Protein AF-A0A7C3LL40-F1 (afdb_monomer_lite)

Sequence (94 aa):
MTKVIVHQDCGSSPRNLFVQKLIAANAKKDVKFMLRYISDDIRWNIVGGGVHQGRDRVTRVLEQIEVEELTTCHITNTQGGAVKAITTYGIDLR

Foldseek 3Di:
DEAEAEDPVLDDDPVSVVVVVLQVCLSVLVLVVNLVPADQQDWDQDVVPGIAGGSVRVSVVSVPDDARYKYWDDWDQDPVRDIDTDIDGDDDPD

pLDDT: mean 74.19, std 12.64, range [44.09, 92.19]

Radius of gyration: 13.21 Å; chains: 1; bounding box: 32×25×33 Å

Structure (mmCIF, N/CA/C/O backbone):
data_AF-A0A7C3LL40-F1
#
_entry.id   AF-A0A7C3LL40-F1
#
loop_
_atom_site.group_PDB
_atom_site.id
_atom_s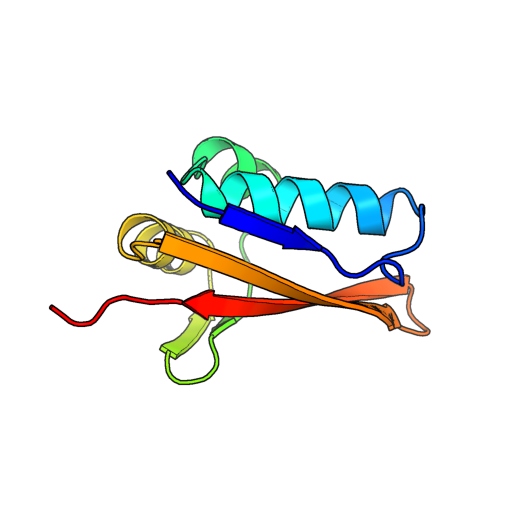ite.type_symbol
_atom_site.label_atom_id
_atom_site.label_alt_id
_atom_site.label_comp_id
_atom_site.label_asym_id
_atom_site.label_entity_id
_atom_site.label_seq_id
_atom_site.pdbx_PDB_ins_code
_atom_site.Cartn_x
_atom_site.Cartn_y
_atom_site.Cartn_z
_atom_site.occupancy
_atom_site.B_iso_or_equiv
_atom_site.auth_seq_id
_atom_site.auth_comp_id
_atom_site.auth_asym_id
_atom_site.auth_atom_id
_atom_site.pdbx_PDB_model_num
ATOM 1 N N . MET A 1 1 ? -5.575 10.570 12.783 1.00 47.00 1 MET A N 1
ATOM 2 C CA . MET A 1 1 ? -4.546 11.108 11.861 1.00 47.00 1 MET A CA 1
ATOM 3 C C . MET A 1 1 ? -3.445 10.065 11.782 1.00 47.00 1 MET A C 1
ATOM 5 O O . MET A 1 1 ? -2.869 9.780 12.820 1.00 47.00 1 MET A O 1
ATOM 9 N N . THR A 1 2 ? -3.208 9.447 10.621 1.00 52.16 2 THR A N 1
ATOM 10 C CA . THR A 1 2 ? -2.278 8.309 10.517 1.00 52.16 2 THR A CA 1
ATOM 11 C C . THR A 1 2 ? -0.827 8.771 10.579 1.00 52.16 2 THR A C 1
ATOM 13 O O . THR A 1 2 ? -0.401 9.615 9.786 1.00 52.16 2 THR A O 1
ATOM 16 N N . LYS A 1 3 ? -0.064 8.228 11.529 1.00 56.03 3 LYS A N 1
ATOM 17 C CA . LYS A 1 3 ? 1.355 8.548 11.719 1.00 56.03 3 LYS A CA 1
ATOM 18 C C . LYS A 1 3 ? 2.216 7.606 10.877 1.00 56.03 3 LYS A C 1
ATOM 20 O O . LYS A 1 3 ? 2.075 6.392 10.984 1.00 56.03 3 LYS A O 1
ATOM 25 N N . VAL A 1 4 ? 3.086 8.169 10.032 1.00 58.47 4 VAL A N 1
ATOM 26 C CA . VAL A 1 4 ? 4.005 7.408 9.167 1.00 58.47 4 VAL A CA 1
ATOM 27 C C . VAL A 1 4 ? 5.437 7.601 9.654 1.00 58.47 4 VAL A C 1
ATOM 29 O O . VAL A 1 4 ? 5.943 8.722 9.639 1.00 58.47 4 VAL A O 1
ATOM 32 N N . ILE A 1 5 ? 6.094 6.516 10.067 1.00 59.72 5 ILE A N 1
ATOM 33 C CA . ILE A 1 5 ? 7.497 6.519 10.511 1.00 59.72 5 ILE A CA 1
ATOM 34 C C . ILE A 1 5 ? 8.352 5.794 9.467 1.00 59.72 5 ILE A C 1
ATOM 36 O O . ILE A 1 5 ? 8.038 4.667 9.083 1.00 59.72 5 ILE A O 1
ATOM 40 N N . VAL A 1 6 ? 9.432 6.429 9.002 1.00 59.59 6 VAL A N 1
ATOM 41 C CA . VAL A 1 6 ? 10.357 5.876 7.996 1.00 59.59 6 VAL A CA 1
ATOM 42 C C . VAL A 1 6 ? 11.776 5.858 8.568 1.00 59.59 6 VAL A C 1
ATOM 44 O O . VAL A 1 6 ? 12.250 6.881 9.056 1.00 59.59 6 VAL A O 1
ATOM 47 N N . HIS A 1 7 ? 12.456 4.708 8.512 1.00 60.47 7 HIS A N 1
ATOM 48 C CA . HIS A 1 7 ? 13.838 4.568 8.996 1.00 60.47 7 HIS A CA 1
ATOM 49 C C . HIS A 1 7 ? 14.852 5.289 8.083 1.00 60.47 7 HIS A C 1
ATOM 51 O O . HIS A 1 7 ? 14.691 5.279 6.862 1.00 60.47 7 HIS A O 1
ATOM 57 N N . GLN A 1 8 ? 15.926 5.862 8.649 1.00 53.72 8 GLN A N 1
ATOM 58 C CA . GLN A 1 8 ? 16.949 6.626 7.902 1.00 53.72 8 GLN A CA 1
ATOM 59 C C . GLN A 1 8 ? 17.656 5.815 6.799 1.00 53.72 8 GLN A C 1
ATOM 61 O O . GLN A 1 8 ? 18.015 6.378 5.769 1.00 53.72 8 GLN A O 1
ATOM 66 N N . ASP A 1 9 ? 17.773 4.495 6.961 1.00 56.84 9 ASP A N 1
ATOM 67 C CA . ASP A 1 9 ? 18.399 3.594 5.973 1.00 56.84 9 ASP A CA 1
ATOM 68 C C . ASP A 1 9 ? 17.557 3.358 4.707 1.00 56.84 9 ASP A C 1
ATOM 70 O O . ASP A 1 9 ? 17.955 2.632 3.794 1.00 56.84 9 ASP A O 1
ATOM 74 N N . CYS A 1 10 ? 16.387 3.990 4.607 1.00 56.38 10 CYS A N 1
ATOM 75 C CA . CYS A 1 10 ? 15.570 3.998 3.403 1.00 56.38 10 CYS A CA 1
ATOM 76 C C . CYS A 1 10 ? 16.188 4.945 2.356 1.00 56.38 10 CYS A C 1
ATOM 78 O O . CYS A 1 10 ? 15.643 6.013 2.085 1.00 56.38 10 CYS A O 1
ATOM 80 N N . GLY A 1 11 ? 17.344 4.570 1.792 1.00 55.75 11 GLY A N 1
ATOM 81 C CA . GLY A 1 11 ? 18.174 5.411 0.918 1.00 55.75 11 GLY A CA 1
ATOM 82 C C . GLY A 1 11 ? 17.427 6.114 -0.227 1.00 55.75 11 GLY A C 1
ATOM 83 O O . GLY A 1 11 ? 16.375 5.669 -0.671 1.00 55.75 11 GLY A O 1
ATOM 84 N N . SER A 1 12 ? 17.995 7.196 -0.756 1.00 66.44 12 SER A N 1
ATOM 85 C CA . SER A 1 12 ? 17.369 8.168 -1.677 1.00 66.44 12 SER A CA 1
ATOM 86 C C . SER A 1 12 ? 17.111 7.691 -3.118 1.00 66.44 12 SER A C 1
ATOM 88 O O . SER A 1 12 ? 16.899 8.510 -4.015 1.00 66.44 12 SER A O 1
ATOM 90 N N . SER A 1 13 ? 17.122 6.381 -3.384 1.00 73.56 13 SER A N 1
ATOM 91 C CA . SER A 1 13 ? 16.906 5.881 -4.745 1.00 73.56 13 SER A CA 1
ATOM 92 C C . SER A 1 13 ? 15.491 6.232 -5.244 1.00 73.56 13 SER A C 1
ATOM 94 O O . SER A 1 13 ? 14.541 6.203 -4.453 1.00 73.56 13 SER A O 1
ATOM 96 N N . PRO A 1 14 ? 15.291 6.496 -6.551 1.00 76.31 14 PRO A N 1
ATOM 97 C CA . PRO A 1 14 ? 13.961 6.765 -7.105 1.00 76.31 14 PRO A CA 1
ATOM 98 C C . PRO A 1 14 ? 12.924 5.686 -6.757 1.00 76.31 14 PRO A C 1
ATOM 100 O O . PRO A 1 14 ? 11.760 5.996 -6.506 1.00 76.31 14 PRO A O 1
ATOM 103 N N . ARG A 1 15 ? 13.353 4.417 -6.676 1.00 76.69 15 ARG A N 1
ATOM 104 C CA . ARG A 1 15 ? 12.491 3.291 -6.289 1.00 76.69 15 ARG A CA 1
ATOM 105 C C . ARG A 1 15 ? 12.123 3.323 -4.805 1.00 76.69 15 ARG A C 1
ATOM 107 O O . ARG A 1 15 ? 10.971 3.074 -4.468 1.00 76.69 15 ARG A O 1
ATOM 114 N N . ASN A 1 16 ? 13.053 3.691 -3.926 1.00 76.31 16 ASN A N 1
ATOM 115 C CA . ASN A 1 16 ? 12.776 3.835 -2.495 1.00 76.31 16 ASN A CA 1
ATOM 116 C C . ASN A 1 16 ? 11.809 4.997 -2.235 1.00 76.31 16 ASN A C 1
ATOM 118 O O . ASN A 1 16 ? 10.860 4.847 -1.469 1.00 76.31 16 ASN A O 1
ATOM 122 N N . LEU A 1 17 ? 11.994 6.125 -2.929 1.00 79.56 17 LEU A N 1
ATOM 123 C CA . LEU A 1 17 ? 11.067 7.259 -2.878 1.00 79.56 17 LEU A CA 1
ATOM 124 C C . LEU A 1 17 ? 9.670 6.872 -3.376 1.00 79.56 17 LEU A C 1
ATOM 126 O O . LEU A 1 17 ? 8.666 7.291 -2.804 1.00 79.56 17 LEU A O 1
ATOM 130 N N . PHE A 1 18 ? 9.589 6.057 -4.430 1.00 82.94 18 PHE A N 1
ATOM 131 C CA . PHE A 1 18 ? 8.315 5.534 -4.912 1.00 82.94 18 PHE A CA 1
ATOM 132 C C . PHE A 1 18 ? 7.630 4.636 -3.871 1.00 82.94 18 PHE A C 1
ATOM 134 O O . PHE A 1 18 ? 6.449 4.823 -3.588 1.00 82.94 18 PHE A O 1
ATOM 141 N N . VAL A 1 19 ? 8.371 3.723 -3.243 1.00 80.62 19 VAL A N 1
ATOM 142 C CA . VAL A 1 19 ? 7.854 2.868 -2.166 1.00 80.62 19 VAL A CA 1
ATOM 143 C C . VAL A 1 19 ? 7.342 3.702 -0.989 1.00 80.62 19 VAL A C 1
ATOM 145 O O . VAL A 1 19 ? 6.244 3.448 -0.504 1.00 80.62 19 VAL A O 1
ATOM 148 N N . GLN A 1 20 ? 8.061 4.751 -0.579 1.00 78.69 20 GLN A N 1
ATOM 149 C CA . GLN A 1 20 ? 7.585 5.675 0.458 1.00 78.69 20 GLN A CA 1
ATOM 150 C C . GLN A 1 20 ? 6.275 6.372 0.057 1.00 78.69 20 GLN A C 1
ATOM 152 O O . GLN A 1 20 ? 5.367 6.486 0.879 1.00 78.69 20 GLN A O 1
ATOM 157 N N . LYS A 1 21 ? 6.135 6.799 -1.207 1.00 84.12 21 LYS A N 1
ATOM 158 C CA . LYS A 1 21 ? 4.879 7.377 -1.722 1.00 84.12 21 LYS A CA 1
ATOM 159 C C . LYS A 1 21 ? 3.735 6.367 -1.702 1.00 84.12 21 LYS A C 1
ATOM 161 O O . LYS A 1 21 ? 2.629 6.730 -1.313 1.00 84.12 21 LYS A O 1
ATOM 166 N N . LEU A 1 22 ? 3.995 5.118 -2.088 1.00 83.12 22 LEU A N 1
ATOM 167 C CA . LEU A 1 22 ? 2.997 4.048 -2.070 1.00 83.12 22 LEU A CA 1
ATOM 168 C C . LEU A 1 22 ? 2.527 3.756 -0.637 1.00 83.12 22 LEU A C 1
ATOM 170 O O . LEU A 1 22 ? 1.333 3.648 -0.380 1.00 83.12 22 LEU A O 1
ATOM 174 N N . ILE A 1 23 ? 3.462 3.717 0.309 1.00 80.44 23 ILE A N 1
ATOM 175 C CA . ILE A 1 23 ? 3.177 3.533 1.732 1.00 80.44 23 ILE A CA 1
ATOM 176 C C . ILE A 1 23 ? 2.382 4.719 2.303 1.00 80.44 23 ILE A C 1
ATOM 178 O O . ILE A 1 23 ? 1.414 4.522 3.035 1.00 80.44 23 ILE A O 1
ATOM 182 N N . ALA A 1 24 ? 2.746 5.952 1.949 1.00 80.94 24 ALA A N 1
ATOM 183 C CA . ALA A 1 24 ? 2.005 7.140 2.364 1.00 80.94 24 ALA A CA 1
ATOM 184 C C . ALA A 1 24 ? 0.586 7.176 1.767 1.00 80.94 24 ALA A C 1
ATOM 186 O O . ALA A 1 24 ? -0.348 7.599 2.446 1.00 80.94 24 ALA A O 1
ATOM 187 N N . ALA A 1 25 ? 0.412 6.723 0.521 1.00 85.12 25 ALA A N 1
ATOM 188 C CA . ALA A 1 25 ? -0.903 6.564 -0.097 1.00 85.12 25 ALA A CA 1
ATOM 189 C C . ALA A 1 25 ? -1.746 5.526 0.657 1.00 85.12 25 ALA A C 1
ATOM 191 O O . ALA A 1 25 ? -2.910 5.790 0.947 1.00 85.12 25 ALA A O 1
ATOM 192 N N . ASN A 1 26 ? -1.142 4.406 1.062 1.00 81.25 26 ASN A N 1
ATOM 193 C CA . ASN A 1 26 ? -1.795 3.396 1.892 1.00 81.25 26 ASN A CA 1
ATOM 194 C C . ASN A 1 26 ? -2.253 3.965 3.245 1.00 81.25 26 ASN A C 1
ATOM 196 O O . ASN A 1 26 ? -3.422 3.853 3.598 1.00 81.25 26 ASN A O 1
ATOM 200 N N . ALA A 1 27 ? -1.371 4.678 3.953 1.00 78.44 27 ALA A N 1
ATOM 201 C CA . ALA A 1 27 ? -1.703 5.342 5.217 1.00 78.44 27 ALA A CA 1
ATOM 202 C C . ALA A 1 27 ? -2.857 6.356 5.090 1.00 78.44 27 ALA A C 1
ATOM 204 O O . ALA A 1 27 ? -3.596 6.580 6.041 1.00 78.44 27 ALA A O 1
ATOM 205 N N . LYS A 1 28 ? -3.019 6.978 3.916 1.00 82.19 28 LYS A N 1
ATOM 206 C CA . LYS A 1 28 ? -4.083 7.953 3.626 1.00 82.19 28 LYS A CA 1
ATOM 207 C C . LYS A 1 28 ? -5.344 7.329 3.020 1.00 82.19 28 LYS A C 1
ATOM 209 O O . LYS A 1 28 ? -6.246 8.075 2.647 1.00 82.19 28 LYS A O 1
ATOM 214 N N . LYS A 1 29 ? -5.396 5.999 2.870 1.00 81.75 29 LYS A N 1
ATOM 215 C CA . LYS A 1 29 ? -6.427 5.284 2.099 1.00 81.7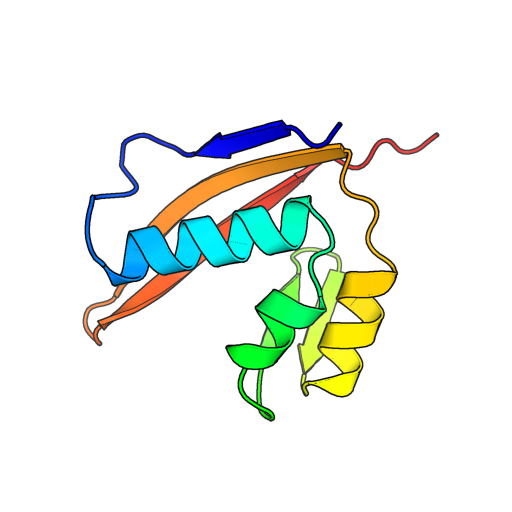5 29 LYS A CA 1
ATOM 216 C C . LYS A 1 29 ? -6.620 5.861 0.682 1.00 81.75 29 LYS A C 1
ATOM 218 O O . LYS A 1 29 ? -7.723 5.855 0.139 1.00 81.75 29 LYS A O 1
ATOM 223 N N . ASP A 1 30 ? -5.549 6.341 0.043 1.00 87.62 30 ASP A N 1
ATOM 224 C CA . ASP A 1 30 ? -5.574 6.787 -1.357 1.00 87.62 30 ASP A CA 1
ATOM 225 C C . ASP A 1 30 ? -5.506 5.574 -2.298 1.00 87.62 30 ASP A C 1
ATOM 227 O O . ASP A 1 30 ? -4.516 5.308 -2.990 1.00 87.62 30 ASP A O 1
ATOM 231 N N . VAL A 1 31 ? -6.589 4.792 -2.280 1.00 85.25 31 VAL A N 1
ATOM 232 C CA . VAL A 1 31 ? -6.743 3.563 -3.067 1.00 85.25 31 VAL A CA 1
ATOM 233 C C . VAL A 1 31 ? -6.625 3.859 -4.560 1.00 85.25 31 VAL A C 1
ATOM 235 O O . VAL A 1 31 ? -5.996 3.097 -5.291 1.00 85.25 31 VAL A O 1
ATOM 238 N N . LYS A 1 32 ? -7.125 5.015 -5.018 1.00 88.12 32 LYS A N 1
ATOM 239 C CA . LYS A 1 32 ? -6.995 5.452 -6.416 1.00 88.12 32 LYS A CA 1
ATOM 240 C C . LYS A 1 32 ? -5.537 5.623 -6.828 1.00 88.12 32 LYS A C 1
ATOM 242 O O . LYS A 1 32 ? -5.179 5.200 -7.925 1.00 88.12 32 LYS A O 1
ATOM 247 N N . PHE A 1 33 ? -4.694 6.229 -5.989 1.00 89.44 33 PHE A N 1
ATOM 248 C CA . PHE A 1 33 ? -3.264 6.326 -6.272 1.00 89.44 33 PHE A CA 1
ATOM 249 C C . PHE A 1 33 ? -2.623 4.945 -6.347 1.00 89.44 33 PHE A C 1
ATOM 251 O O . PHE A 1 33 ? -1.937 4.662 -7.326 1.00 89.44 33 PHE A O 1
ATOM 258 N N . MET A 1 34 ? -2.866 4.088 -5.354 1.00 88.00 34 MET A N 1
ATOM 259 C CA . MET A 1 34 ? -2.268 2.751 -5.302 1.00 88.00 34 MET A CA 1
ATOM 260 C C . MET A 1 34 ? -2.651 1.907 -6.522 1.00 88.00 34 MET A C 1
ATOM 262 O O . MET A 1 34 ? -1.780 1.305 -7.148 1.00 88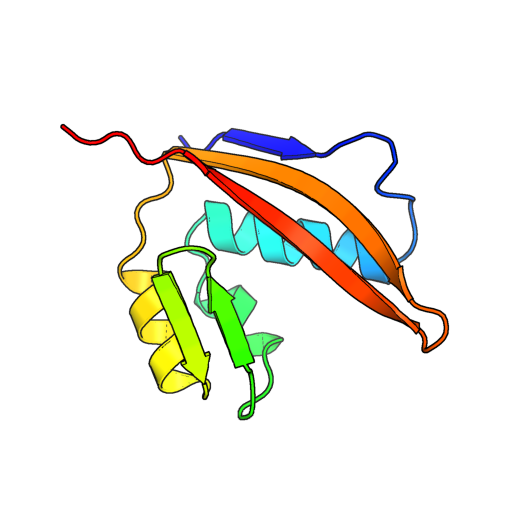.00 34 MET A O 1
ATOM 266 N N . LEU A 1 35 ? -3.925 1.943 -6.926 1.00 87.31 35 LEU A N 1
ATOM 267 C CA . LEU A 1 35 ? -4.448 1.171 -8.054 1.00 87.31 35 LEU A CA 1
ATOM 268 C C . LEU A 1 35 ? -3.803 1.509 -9.404 1.00 87.31 35 LEU A C 1
ATOM 270 O O . LEU A 1 35 ? -3.821 0.670 -10.298 1.00 87.31 35 LEU A O 1
ATOM 274 N N . ARG A 1 36 ? -3.221 2.705 -9.563 1.00 90.44 36 ARG A N 1
ATOM 275 C CA . ARG A 1 36 ? -2.506 3.094 -10.794 1.00 90.44 36 ARG A CA 1
ATOM 276 C C . ARG A 1 36 ? -1.143 2.427 -10.949 1.00 90.44 36 ARG A C 1
ATOM 278 O O . ARG A 1 36 ? -0.590 2.459 -12.043 1.00 90.44 36 ARG A O 1
ATOM 285 N N . TYR A 1 37 ? -0.582 1.893 -9.866 1.00 87.94 37 TYR A N 1
ATOM 286 C CA . TYR A 1 37 ? 0.787 1.377 -9.848 1.00 87.94 37 TYR A CA 1
ATOM 287 C C . TYR A 1 37 ? 0.900 -0.087 -9.424 1.00 87.94 37 TYR A C 1
ATOM 289 O O . TYR A 1 37 ? 2.003 -0.632 -9.430 1.00 87.94 37 TYR A O 1
ATOM 297 N N . ILE A 1 38 ? -0.206 -0.727 -9.047 1.00 85.62 38 ILE A N 1
ATOM 298 C CA . ILE A 1 38 ? -0.230 -2.168 -8.798 1.00 85.62 38 ILE A CA 1
ATOM 299 C C . ILE A 1 38 ? -0.590 -2.913 -10.080 1.00 85.62 38 ILE A C 1
ATOM 301 O O . ILE A 1 38 ? -1.481 -2.503 -10.820 1.00 85.62 38 ILE A O 1
ATOM 305 N N . SER A 1 39 ? 0.114 -4.013 -10.330 1.00 88.12 39 SER A N 1
ATOM 306 C CA . SER A 1 39 ? -0.177 -4.911 -11.446 1.00 88.12 39 SER A CA 1
ATOM 307 C C . SER A 1 39 ? -1.452 -5.718 -11.185 1.00 88.12 39 SER A C 1
ATOM 309 O O . SER A 1 39 ? -1.808 -5.967 -10.031 1.00 88.12 39 SER A O 1
ATOM 311 N N . ASP A 1 40 ? -2.119 -6.172 -12.247 1.00 88.62 40 ASP A N 1
ATOM 312 C CA . ASP A 1 40 ? -3.313 -7.017 -12.133 1.00 88.62 40 ASP A CA 1
ATOM 313 C C . ASP A 1 40 ? -3.018 -8.364 -11.453 1.00 88.62 40 ASP A C 1
ATOM 315 O O . ASP A 1 40 ? -3.875 -8.899 -10.748 1.00 88.62 40 ASP A O 1
ATOM 319 N N . ASP A 1 41 ? -1.791 -8.873 -11.586 1.00 88.81 41 ASP A N 1
ATOM 320 C CA . ASP A 1 41 ? -1.300 -10.113 -10.974 1.00 88.81 41 ASP A CA 1
ATOM 321 C C . ASP A 1 41 ? -0.674 -9.918 -9.579 1.00 88.81 41 ASP A C 1
ATOM 323 O O . ASP A 1 41 ? -0.031 -10.831 -9.052 1.00 88.81 41 ASP A O 1
ATOM 327 N N . ILE A 1 42 ? -0.879 -8.748 -8.955 1.00 88.94 42 ILE A N 1
ATOM 328 C CA . ILE A 1 42 ? -0.328 -8.418 -7.637 1.00 88.94 42 ILE A CA 1
ATOM 329 C C . ILE A 1 42 ? -0.570 -9.539 -6.622 1.00 88.94 42 ILE A C 1
ATOM 331 O O . ILE A 1 42 ? -1.678 -10.053 -6.467 1.00 88.94 42 ILE A O 1
ATOM 335 N N . ARG A 1 43 ? 0.480 -9.871 -5.869 1.00 88.88 43 ARG A N 1
ATOM 336 C CA . ARG A 1 43 ? 0.414 -10.747 -4.703 1.00 88.88 43 ARG A CA 1
ATOM 337 C C . ARG A 1 43 ? 0.849 -9.974 -3.469 1.00 88.88 43 ARG A C 1
ATOM 339 O O . ARG A 1 43 ? 2.029 -9.683 -3.292 1.00 88.88 43 ARG A O 1
ATOM 346 N N . TRP A 1 44 ? -0.105 -9.675 -2.601 1.00 86.38 44 TRP A N 1
ATOM 347 C CA . TRP A 1 44 ? 0.137 -8.984 -1.348 1.00 86.38 44 TRP A CA 1
ATOM 348 C C . TRP A 1 44 ? 0.119 -9.969 -0.183 1.00 86.38 44 TRP A C 1
ATOM 350 O O . TRP A 1 44 ? -0.871 -10.658 0.047 1.00 86.38 44 TRP A O 1
ATOM 360 N N . ASN A 1 45 ? 1.235 -10.063 0.537 1.00 84.19 45 ASN A N 1
ATOM 361 C CA . ASN A 1 45 ? 1.359 -10.908 1.718 1.00 84.19 45 ASN A CA 1
ATOM 362 C C . ASN A 1 45 ? 1.294 -10.046 2.981 1.00 84.19 45 ASN A C 1
ATOM 364 O O . ASN A 1 45 ? 2.205 -9.251 3.224 1.00 84.19 45 ASN A O 1
ATOM 368 N N . ILE A 1 46 ? 0.239 -10.219 3.772 1.00 80.38 46 ILE A N 1
ATOM 369 C CA . ILE A 1 46 ? 0.067 -9.573 5.070 1.00 80.38 46 ILE A CA 1
ATOM 370 C C . ILE A 1 46 ? 0.410 -10.609 6.137 1.00 80.38 46 ILE A C 1
ATOM 372 O O . ILE A 1 46 ? -0.243 -11.647 6.255 1.00 80.38 46 ILE A O 1
ATOM 376 N N . VAL A 1 47 ? 1.446 -10.341 6.930 1.00 74.94 47 VAL A N 1
ATOM 377 C CA . VAL A 1 47 ? 1.829 -11.230 8.036 1.00 74.94 47 VAL A CA 1
ATOM 378 C C . VAL A 1 47 ? 0.656 -11.326 9.016 1.00 74.94 47 VAL A C 1
ATOM 380 O O . VAL A 1 47 ? 0.159 -10.307 9.480 1.00 74.94 47 VAL A O 1
ATOM 383 N N . GLY A 1 48 ? 0.173 -12.543 9.276 1.00 78.12 48 GLY A N 1
ATOM 384 C CA . GLY A 1 48 ? -1.029 -12.795 10.085 1.00 78.12 48 GLY A CA 1
ATOM 385 C C . GLY A 1 48 ? -2.369 -12.570 9.365 1.00 78.12 48 GLY A C 1
ATOM 386 O O . GLY A 1 48 ? -3.365 -13.149 9.778 1.00 78.12 48 GLY A O 1
ATOM 387 N N . GLY A 1 49 ? -2.398 -11.802 8.268 1.00 75.56 49 GLY A N 1
ATOM 388 C CA . GLY A 1 49 ? -3.596 -11.543 7.449 1.00 75.56 49 GLY A CA 1
ATOM 389 C C . GLY A 1 49 ? -3.740 -12.446 6.217 1.00 75.56 49 GLY A C 1
ATOM 390 O O . GLY A 1 49 ? -4.800 -12.498 5.600 1.00 75.56 49 GLY A O 1
ATOM 391 N N . GLY A 1 50 ? -2.687 -13.189 5.868 1.00 84.56 50 GLY A N 1
ATOM 392 C CA . GLY A 1 50 ? -2.668 -14.109 4.736 1.00 84.56 50 GLY A CA 1
ATOM 393 C C . GLY A 1 50 ? -2.201 -13.468 3.427 1.00 84.56 50 GLY A C 1
ATOM 394 O O . GLY A 1 50 ? -1.641 -12.372 3.387 1.00 84.56 50 GLY A O 1
ATOM 395 N N . VAL A 1 51 ? -2.387 -14.207 2.333 1.00 88.75 51 VAL A N 1
ATOM 396 C CA . VAL A 1 51 ? -1.966 -13.801 0.986 1.00 88.75 51 VAL A CA 1
ATOM 397 C C . VAL A 1 51 ? -3.190 -13.411 0.164 1.00 88.75 51 VAL A C 1
ATOM 399 O O . VAL A 1 51 ? -4.096 -14.218 -0.038 1.00 88.75 51 VAL A O 1
ATOM 402 N N . HIS A 1 52 ? -3.175 -12.198 -0.382 1.00 89.69 52 HIS A N 1
ATOM 403 C CA . HIS A 1 52 ? -4.203 -11.671 -1.272 1.00 89.69 52 HIS A CA 1
ATOM 404 C C . HIS A 1 52 ? -3.630 -11.511 -2.676 1.00 89.69 52 HIS A C 1
ATOM 406 O O . HIS A 1 52 ? -2.623 -10.834 -2.869 1.00 89.69 52 HIS A O 1
ATOM 412 N N . GLN A 1 53 ? -4.263 -12.151 -3.656 1.00 92.19 53 GLN A N 1
ATOM 413 C CA . GLN A 1 53 ? -3.805 -12.141 -5.041 1.00 92.19 53 GLN A CA 1
ATOM 414 C C . GLN A 1 53 ? -4.864 -11.547 -5.965 1.00 92.19 53 GLN A C 1
ATOM 416 O O . GLN A 1 53 ? -6.053 -11.842 -5.824 1.00 92.19 53 GLN A O 1
ATOM 421 N N . GLY A 1 54 ? -4.407 -10.749 -6.922 1.00 90.81 54 GLY A N 1
ATOM 422 C CA . GLY A 1 54 ? -5.249 -10.065 -7.888 1.00 90.81 54 GLY A CA 1
AT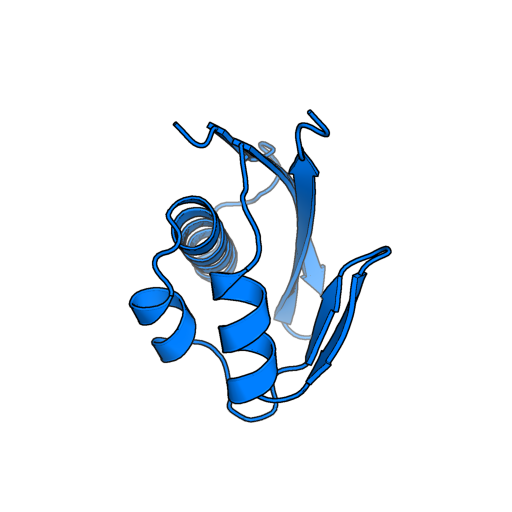OM 423 C C . GLY A 1 54 ? -5.704 -8.695 -7.398 1.00 90.81 54 GLY A C 1
ATOM 424 O O . GLY A 1 54 ? -5.982 -8.491 -6.209 1.00 90.81 54 GLY A O 1
ATOM 425 N N . ARG A 1 55 ? -5.806 -7.756 -8.341 1.00 89.38 55 ARG A N 1
ATOM 426 C CA . ARG A 1 55 ? -6.142 -6.351 -8.074 1.00 89.38 55 ARG A CA 1
ATOM 427 C C . ARG A 1 55 ? -7.436 -6.182 -7.278 1.00 89.38 55 ARG A C 1
ATOM 429 O O . ARG A 1 55 ? -7.454 -5.435 -6.302 1.00 89.38 55 ARG A O 1
ATOM 436 N N . ASP A 1 56 ? -8.482 -6.933 -7.614 1.00 89.12 56 ASP A N 1
ATOM 437 C CA . ASP A 1 56 ? -9.785 -6.839 -6.942 1.00 89.12 56 ASP A CA 1
ATOM 438 C C . ASP A 1 56 ? -9.717 -7.261 -5.469 1.00 89.12 56 ASP A C 1
ATOM 440 O O . ASP A 1 56 ? -10.282 -6.596 -4.599 1.00 89.12 56 ASP A O 1
ATOM 444 N N . ARG A 1 57 ? -8.996 -8.351 -5.160 1.00 88.38 57 ARG A N 1
ATOM 445 C CA . ARG A 1 57 ? -8.830 -8.805 -3.769 1.00 88.38 57 ARG A CA 1
ATOM 446 C C . ARG A 1 57 ? -7.998 -7.819 -2.964 1.00 88.38 57 ARG A C 1
ATOM 448 O O . ARG A 1 57 ? -8.365 -7.520 -1.834 1.00 88.38 57 ARG A O 1
ATOM 455 N N . VAL A 1 58 ? -6.910 -7.311 -3.540 1.00 87.50 58 VAL A N 1
ATOM 456 C CA . VAL A 1 58 ? -6.065 -6.304 -2.883 1.00 87.50 58 VAL A CA 1
ATOM 457 C C . VAL A 1 58 ? -6.854 -5.026 -2.609 1.00 87.50 58 VAL A C 1
ATOM 459 O O . VAL A 1 58 ? -6.778 -4.503 -1.503 1.00 87.50 58 VAL A O 1
ATOM 462 N N . THR A 1 59 ? -7.672 -4.571 -3.560 1.00 86.56 59 THR A N 1
ATOM 463 C CA . THR A 1 59 ? -8.515 -3.374 -3.400 1.00 86.56 59 THR A CA 1
ATOM 464 C C . THR A 1 59 ? -9.469 -3.513 -2.220 1.00 86.56 59 THR A C 1
ATOM 466 O O . THR A 1 59 ? -9.495 -2.647 -1.35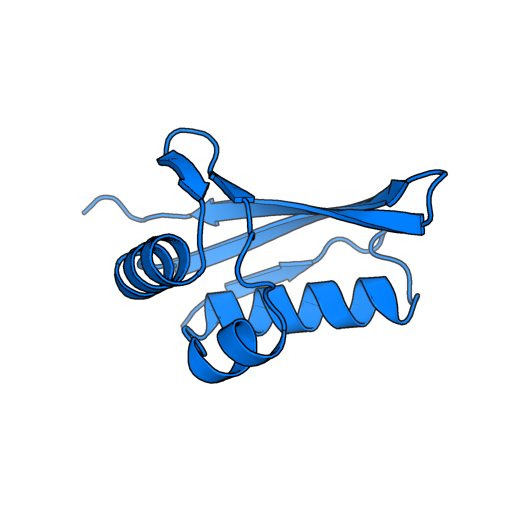4 1.00 86.56 59 THR A O 1
ATOM 469 N N . ARG A 1 60 ? -10.185 -4.640 -2.126 1.00 87.31 60 ARG A N 1
ATOM 470 C CA . ARG A 1 60 ? -11.120 -4.888 -1.016 1.00 87.31 60 ARG A CA 1
ATOM 471 C C . ARG A 1 60 ? -10.425 -4.873 0.342 1.00 87.31 60 ARG A C 1
ATOM 473 O O . ARG A 1 60 ? -10.960 -4.329 1.298 1.00 87.31 60 ARG A O 1
ATOM 480 N N . VAL A 1 61 ? -9.229 -5.451 0.423 1.00 85.31 61 VAL A N 1
ATOM 481 C CA . VAL A 1 61 ? -8.452 -5.463 1.668 1.00 85.31 61 VAL A CA 1
ATOM 482 C C . VAL A 1 61 ? -7.967 -4.055 2.022 1.00 85.31 61 VAL A C 1
ATOM 484 O O . VAL A 1 61 ? -8.078 -3.654 3.175 1.00 85.31 61 VAL A O 1
ATOM 487 N N . LEU A 1 62 ? -7.509 -3.268 1.041 1.00 81.50 62 LEU A N 1
ATOM 488 C CA . LEU A 1 62 ? -7.114 -1.866 1.249 1.00 81.50 62 LEU A CA 1
ATOM 489 C C . LEU A 1 62 ? -8.266 -0.995 1.770 1.00 81.50 62 LEU A C 1
ATOM 491 O O . LEU A 1 62 ? -8.035 -0.096 2.572 1.00 81.50 62 LEU A O 1
ATOM 495 N N . GLU A 1 63 ? -9.497 -1.250 1.327 1.00 81.81 63 GLU A N 1
ATOM 496 C CA . GLU A 1 63 ? -10.687 -0.519 1.781 1.00 81.81 63 GLU A CA 1
ATOM 497 C C . GLU A 1 63 ? -11.104 -0.891 3.214 1.00 81.81 63 GLU A C 1
ATOM 499 O O . GLU A 1 63 ? -11.658 -0.056 3.929 1.00 81.81 63 GLU A O 1
ATOM 504 N N . GLN A 1 64 ? -10.824 -2.125 3.641 1.00 80.25 64 GLN A N 1
ATOM 505 C CA . GLN A 1 64 ? -11.242 -2.665 4.939 1.00 80.25 64 GLN A CA 1
ATOM 506 C C . GLN A 1 64 ? -10.252 -2.401 6.077 1.00 80.25 64 GLN A C 1
ATOM 508 O O . GLN A 1 64 ? -10.652 -2.421 7.239 1.00 80.25 64 GLN A O 1
ATOM 513 N N . ILE A 1 65 ? -8.971 -2.168 5.780 1.00 72.62 65 ILE A N 1
ATOM 514 C CA . ILE A 1 65 ? -7.968 -1.938 6.823 1.00 72.62 65 ILE A CA 1
ATOM 515 C C . ILE A 1 65 ? -8.081 -0.499 7.351 1.00 72.62 65 ILE A C 1
ATOM 517 O O . ILE A 1 65 ? -7.960 0.485 6.618 1.00 72.62 65 ILE A O 1
ATOM 521 N N . GLU A 1 66 ? -8.276 -0.377 8.660 1.00 70.00 66 GLU A N 1
ATOM 522 C CA . GLU A 1 66 ? -8.156 0.869 9.416 1.00 70.00 66 GLU A CA 1
ATOM 523 C C . GLU A 1 66 ? -6.726 0.962 9.968 1.00 70.00 66 GLU A C 1
ATOM 525 O O . GLU A 1 66 ? -6.265 0.052 10.653 1.00 70.00 66 GLU A O 1
ATOM 530 N N . VAL A 1 67 ? -5.995 2.034 9.638 1.00 66.56 67 VAL A N 1
ATOM 531 C CA . VAL A 1 67 ? -4.593 2.207 10.055 1.00 66.56 67 VAL A CA 1
ATOM 532 C C . VAL A 1 67 ? -4.455 3.463 10.903 1.00 66.56 67 VAL A C 1
ATOM 534 O O . VAL A 1 67 ? -4.540 4.581 10.385 1.00 66.56 67 VAL A O 1
ATOM 537 N N . GLU A 1 68 ? -4.188 3.287 12.195 1.00 66.50 68 GLU A N 1
ATOM 538 C CA . GLU A 1 68 ? -3.868 4.402 13.091 1.00 66.50 68 GLU A CA 1
ATOM 539 C C . GLU A 1 68 ? -2.386 4.780 13.016 1.00 66.50 68 GLU A C 1
ATOM 541 O O . GLU A 1 68 ? -2.036 5.960 12.914 1.00 66.50 68 GLU A O 1
ATOM 546 N N . GLU A 1 69 ? -1.506 3.779 12.981 1.00 65.31 69 GLU A N 1
ATOM 547 C CA . GLU A 1 69 ? -0.064 3.977 12.879 1.00 65.31 69 GLU A CA 1
ATOM 548 C C . GLU A 1 69 ? 0.548 3.020 11.860 1.00 65.31 69 GLU A C 1
ATOM 550 O O . GLU A 1 69 ? 0.235 1.829 11.804 1.00 65.31 69 GLU A O 1
ATOM 555 N N . LEU A 1 70 ? 1.445 3.565 11.043 1.00 68.50 70 LEU A N 1
ATOM 556 C CA . LEU A 1 70 ? 2.173 2.820 10.038 1.00 68.50 70 LEU A CA 1
ATOM 557 C C . LEU A 1 70 ? 3.667 3.079 10.204 1.00 68.50 70 LEU A C 1
ATOM 559 O O . LEU A 1 70 ? 4.153 4.199 10.037 1.00 68.50 70 LEU A O 1
ATOM 563 N N . THR A 1 71 ? 4.417 2.014 10.473 1.00 67.94 71 THR A N 1
ATOM 564 C CA . THR A 1 71 ? 5.877 2.086 10.583 1.00 67.94 71 THR A CA 1
ATOM 565 C C . THR A 1 71 ? 6.523 1.291 9.461 1.00 67.94 71 THR A C 1
ATOM 567 O O . THR A 1 71 ? 6.244 0.108 9.272 1.00 67.94 71 THR A O 1
ATOM 570 N N . THR A 1 72 ? 7.403 1.942 8.703 1.00 67.06 72 THR A N 1
ATOM 571 C CA . THR A 1 72 ? 8.242 1.294 7.691 1.00 67.06 72 THR A CA 1
ATOM 572 C C . THR A 1 72 ? 9.586 0.958 8.312 1.00 67.06 72 THR A C 1
ATOM 574 O O . THR A 1 72 ? 10.400 1.846 8.566 1.00 67.06 72 THR A O 1
ATOM 577 N N . CYS A 1 73 ? 9.817 -0.329 8.560 1.00 58.38 73 CYS A N 1
ATOM 578 C CA . CYS A 1 73 ? 11.000 -0.793 9.281 1.00 58.38 73 CYS A CA 1
ATOM 579 C C . CYS A 1 73 ? 12.215 -0.948 8.363 1.00 58.38 73 CYS A C 1
ATOM 581 O O . CYS A 1 73 ? 13.347 -0.753 8.800 1.00 58.38 73 CYS A O 1
ATOM 583 N N . HIS A 1 74 ? 12.001 -1.326 7.099 1.00 63.47 74 HIS A N 1
ATOM 584 C CA . HIS A 1 74 ? 13.113 -1.628 6.205 1.00 63.47 74 HIS A CA 1
ATOM 585 C C . HIS A 1 74 ? 12.713 -1.563 4.729 1.00 63.47 74 HIS A C 1
ATOM 587 O O . HIS A 1 74 ? 11.694 -2.141 4.339 1.00 63.47 74 HIS A O 1
ATOM 593 N N . ILE A 1 75 ? 13.537 -0.897 3.915 1.00 66.44 75 ILE A N 1
ATOM 594 C CA . ILE A 1 75 ? 13.465 -0.922 2.450 1.00 66.44 75 ILE A CA 1
ATOM 595 C C . ILE A 1 75 ? 14.789 -1.479 1.932 1.00 66.44 75 ILE A C 1
ATOM 597 O O . ILE A 1 75 ? 15.825 -0.835 2.076 1.00 66.44 75 ILE A O 1
ATOM 601 N N . THR A 1 76 ? 14.764 -2.660 1.315 1.00 65.50 76 THR A N 1
ATOM 602 C CA . THR A 1 76 ? 15.960 -3.286 0.733 1.00 65.50 76 THR A CA 1
ATOM 603 C C . THR A 1 76 ? 15.869 -3.401 -0.772 1.00 65.50 76 THR A C 1
ATOM 605 O O . THR A 1 76 ? 14.856 -3.825 -1.329 1.00 65.50 76 THR A O 1
ATOM 608 N N . ASN A 1 77 ? 16.976 -3.068 -1.434 1.00 64.75 77 ASN A N 1
ATOM 609 C CA . ASN A 1 77 ? 17.198 -3.446 -2.821 1.00 64.75 77 ASN A CA 1
ATOM 610 C C . ASN A 1 77 ? 17.686 -4.896 -2.853 1.00 64.75 77 ASN A C 1
ATOM 612 O O . ASN A 1 77 ? 18.610 -5.268 -2.134 1.00 64.75 77 ASN A O 1
ATOM 616 N N . THR A 1 78 ? 17.078 -5.712 -3.700 1.00 60.84 78 THR A N 1
ATOM 617 C CA . THR A 1 78 ? 17.547 -7.071 -3.992 1.00 60.84 78 THR A CA 1
ATOM 618 C C . THR A 1 78 ? 18.528 -7.047 -5.168 1.00 60.84 78 THR A C 1
ATOM 620 O O . THR A 1 78 ? 18.497 -6.121 -5.982 1.00 60.84 78 THR A O 1
ATOM 623 N N . GLN A 1 79 ? 19.379 -8.073 -5.300 1.00 54.97 79 GLN A N 1
ATOM 624 C CA . GLN A 1 79 ? 20.353 -8.188 -6.404 1.00 54.97 79 GLN A CA 1
ATOM 625 C C . GLN A 1 79 ? 19.714 -8.139 -7.809 1.00 54.97 79 GLN A C 1
ATOM 627 O O . GLN A 1 79 ? 20.392 -7.781 -8.764 1.00 54.97 79 GLN A O 1
ATOM 632 N N . GLY A 1 80 ? 18.410 -8.413 -7.941 1.00 59.41 80 GLY A N 1
ATOM 633 C CA . GLY A 1 80 ? 17.657 -8.291 -9.198 1.00 59.41 80 GLY A CA 1
ATOM 634 C C . GLY A 1 80 ? 17.013 -6.919 -9.441 1.00 59.41 80 GLY A C 1
ATOM 635 O O . GLY A 1 80 ? 16.211 -6.773 -10.357 1.00 59.41 80 GLY A O 1
ATOM 636 N N . GLY A 1 81 ? 17.285 -5.915 -8.602 1.00 62.91 81 GLY A N 1
ATOM 637 C CA . GLY A 1 81 ? 16.673 -4.588 -8.708 1.00 62.91 81 GLY A CA 1
ATOM 638 C C . GLY A 1 81 ? 15.228 -4.499 -8.195 1.00 62.91 81 GLY A C 1
ATOM 639 O O . GLY A 1 81 ? 14.609 -3.438 -8.310 1.00 62.91 81 GLY A O 1
ATOM 640 N N . ALA A 1 82 ? 14.677 -5.562 -7.605 1.00 65.06 82 ALA A N 1
ATOM 641 C CA . ALA A 1 82 ? 13.400 -5.475 -6.904 1.00 65.06 82 ALA A CA 1
ATOM 642 C C . ALA A 1 82 ? 13.592 -4.793 -5.543 1.00 65.06 82 ALA A C 1
ATOM 644 O O . ALA A 1 82 ? 14.610 -5.008 -4.880 1.00 65.06 82 ALA A O 1
ATOM 645 N N . VAL A 1 83 ? 12.611 -3.993 -5.127 1.00 68.50 83 VAL A N 1
ATOM 646 C CA . VAL A 1 83 ? 12.598 -3.338 -3.814 1.00 68.50 83 VAL A CA 1
ATOM 647 C C . VAL A 1 83 ? 11.608 -4.053 -2.912 1.00 68.50 83 VAL A C 1
ATOM 649 O O . VAL A 1 83 ? 10.448 -4.226 -3.280 1.00 68.50 83 VAL A O 1
ATOM 652 N N . LYS A 1 84 ? 12.059 -4.460 -1.725 1.00 71.25 84 LYS A N 1
ATOM 653 C CA . LYS A 1 84 ? 11.205 -5.040 -0.689 1.00 71.25 84 LYS A CA 1
ATOM 654 C C . LYS A 1 84 ? 11.012 -4.021 0.423 1.00 71.25 84 LYS A C 1
ATOM 656 O O . LYS A 1 84 ? 11.991 -3.519 0.965 1.00 71.25 84 LYS A O 1
ATOM 661 N N . ALA A 1 85 ? 9.759 -3.759 0.780 1.00 71.12 85 ALA A N 1
ATOM 662 C CA . ALA A 1 85 ? 9.400 -2.980 1.957 1.00 71.12 85 ALA A CA 1
ATOM 663 C C . ALA A 1 85 ? 8.724 -3.871 2.993 1.00 71.12 85 ALA A C 1
ATOM 665 O O . ALA A 1 85 ? 7.889 -4.708 2.646 1.00 71.12 85 ALA A O 1
ATOM 666 N N . ILE A 1 86 ? 9.087 -3.682 4.259 1.00 70.44 86 ILE A N 1
ATOM 667 C CA . ILE A 1 86 ? 8.383 -4.277 5.393 1.00 70.44 86 ILE A CA 1
ATOM 668 C C . ILE A 1 86 ? 7.707 -3.145 6.156 1.00 70.44 86 ILE A C 1
ATOM 670 O O . ILE A 1 86 ? 8.366 -2.213 6.628 1.00 70.44 86 ILE A O 1
ATOM 674 N N . THR A 1 87 ? 6.386 -3.246 6.255 1.00 68.81 87 THR A N 1
ATOM 675 C CA . THR A 1 87 ? 5.528 -2.273 6.918 1.00 68.81 87 THR A CA 1
ATOM 676 C C . THR A 1 87 ? 4.750 -2.969 8.023 1.00 68.81 87 THR A C 1
ATOM 678 O O . THR A 1 87 ? 4.133 -4.006 7.781 1.00 68.81 87 THR A O 1
ATOM 681 N N . THR A 1 88 ? 4.772 -2.383 9.214 1.00 69.62 88 THR A N 1
ATOM 682 C CA . THR A 1 88 ? 4.019 -2.852 10.377 1.00 69.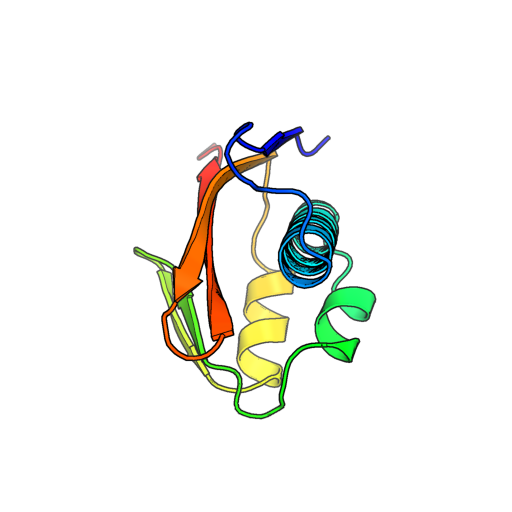62 88 THR A CA 1
ATOM 683 C C . THR A 1 88 ? 2.841 -1.916 10.616 1.00 69.62 88 THR A C 1
ATOM 685 O O . THR A 1 88 ? 3.011 -0.693 10.618 1.00 69.62 88 THR A O 1
ATOM 688 N N . TYR A 1 89 ? 1.660 -2.502 10.808 1.00 67.25 89 TYR A N 1
ATOM 689 C CA . TYR A 1 89 ? 0.425 -1.793 11.128 1.00 67.25 89 TYR A CA 1
ATOM 690 C C . TYR A 1 89 ? 0.194 -1.835 12.637 1.00 67.25 89 TYR A C 1
ATOM 692 O O . TYR A 1 89 ? 0.172 -2.917 13.222 1.00 67.25 89 TYR A O 1
ATOM 700 N N . GLY A 1 90 ? 0.024 -0.667 13.253 1.00 64.19 90 GLY A N 1
ATOM 701 C CA . GLY A 1 90 ? -0.587 -0.544 14.571 1.00 64.19 90 GLY A CA 1
ATOM 702 C C . GLY A 1 90 ? -2.101 -0.461 14.400 1.00 64.19 90 GLY A C 1
ATOM 703 O O . GLY A 1 90 ? -2.589 0.440 13.714 1.00 64.19 90 GLY A O 1
ATOM 704 N N . ILE A 1 91 ? -2.821 -1.419 14.979 1.00 57.12 91 ILE A N 1
ATOM 705 C CA . ILE A 1 91 ? -4.285 -1.480 14.978 1.00 57.12 91 ILE A CA 1
ATOM 706 C C . ILE A 1 91 ? -4.719 -1.398 16.446 1.00 57.12 91 ILE A C 1
ATOM 708 O O . ILE A 1 91 ? -4.299 -2.244 17.238 1.00 57.12 91 ILE A O 1
ATOM 712 N N . ASP A 1 92 ? -5.505 -0.383 16.818 1.00 50.22 92 ASP A N 1
ATOM 713 C CA . ASP A 1 92 ? -6.118 -0.297 18.151 1.00 50.22 92 ASP A CA 1
ATOM 714 C C . ASP A 1 92 ? -7.332 -1.237 18.180 1.00 50.22 92 ASP A C 1
ATOM 716 O O . ASP A 1 92 ? -8.300 -1.056 17.438 1.00 50.22 92 ASP A O 1
ATOM 720 N N . LEU A 1 93 ? -7.242 -2.297 18.983 1.00 44.09 93 LEU A N 1
ATOM 721 C CA . LEU A 1 93 ? -8.340 -3.230 19.219 1.00 44.09 93 LEU A CA 1
ATOM 722 C C . LEU A 1 93 ? -9.187 -2.667 20.365 1.00 44.09 93 LEU A C 1
ATOM 724 O O . LEU A 1 93 ? -8.989 -3.049 21.519 1.00 44.09 93 LEU A O 1
ATOM 728 N N . ARG A 1 94 ? -10.090 -1.734 20.055 1.00 44.91 94 ARG A N 1
ATOM 729 C CA . ARG A 1 94 ? -11.148 -1.323 20.990 1.00 44.91 94 ARG A CA 1
ATOM 730 C C . ARG A 1 94 ? -12.383 -2.194 20.858 1.00 44.91 94 ARG A C 1
ATOM 732 O O . ARG A 1 94 ? -12.740 -2.532 19.708 1.00 44.91 94 ARG A O 1
#

Secondary structure (DSSP, 8-state):
--EEEE-TTS---HHHHHHHHHHHHHHTT-HHHHHTTS-TT-EEEETTTEEEESHHHHHHHHHH---SEEEEEEEEE-TTS-EEEEEEEE----